Protein AF-A0A7J6B6B2-F1 (afdb_monomer_lite)

pLDDT: mean 87.54, std 10.88, range [45.41, 98.12]

Structure (mmCIF, N/CA/C/O backbone):
data_AF-A0A7J6B6B2-F1
#
_entry.id   AF-A0A7J6B6B2-F1
#
loop_
_atom_site.group_PDB
_atom_site.id
_atom_site.type_symbol
_atom_site.label_atom_id
_atom_site.label_alt_id
_atom_site.label_comp_id
_atom_site.label_asym_id
_atom_site.label_entity_id
_atom_site.label_seq_id
_atom_site.pdbx_PDB_ins_code
_atom_site.Cartn_x
_atom_site.Cartn_y
_atom_site.Cartn_z
_atom_site.occupancy
_atom_site.B_iso_or_equiv
_atom_site.auth_seq_id
_atom_site.auth_comp_id
_atom_site.auth_asym_id
_atom_site.auth_atom_id
_atom_site.pdbx_PDB_model_num
ATOM 1 N N . MET A 1 1 ? -7.239 -20.716 10.010 1.00 51.62 1 MET A N 1
ATOM 2 C CA . MET A 1 1 ? -7.631 -19.312 9.752 1.00 51.62 1 MET A CA 1
ATOM 3 C C . MET A 1 1 ? -6.551 -18.433 10.364 1.00 51.62 1 MET A C 1
ATOM 5 O O . MET A 1 1 ? -6.352 -18.520 11.565 1.00 51.62 1 MET A O 1
ATOM 9 N N . THR A 1 2 ? -5.762 -17.708 9.569 1.00 67.31 2 THR A N 1
ATOM 10 C CA . THR A 1 2 ? -4.691 -16.853 10.117 1.00 67.31 2 THR A CA 1
ATOM 11 C C . THR A 1 2 ? -5.300 -15.576 10.702 1.00 67.31 2 THR A C 1
ATOM 13 O O . THR A 1 2 ? -6.322 -15.104 10.202 1.00 67.31 2 THR A O 1
ATOM 16 N N . MET A 1 3 ? -4.685 -14.995 11.735 1.00 70.69 3 MET A N 1
ATOM 17 C CA . MET A 1 3 ? -5.154 -13.759 12.387 1.00 70.69 3 MET A CA 1
ATOM 18 C C . MET A 1 3 ? -5.431 -12.626 11.379 1.00 70.69 3 MET A C 1
ATOM 20 O O . MET A 1 3 ? -6.460 -11.960 11.446 1.00 70.69 3 MET A O 1
ATOM 24 N N . CYS A 1 4 ? -4.580 -12.491 10.359 1.00 73.88 4 CYS A N 1
ATOM 25 C CA . CYS A 1 4 ? -4.738 -11.525 9.270 1.00 73.88 4 CYS A CA 1
ATOM 26 C C . CYS A 1 4 ? -6.044 -11.708 8.469 1.00 73.88 4 CYS A C 1
ATOM 28 O O . CYS A 1 4 ? -6.693 -10.732 8.103 1.00 73.88 4 CYS A O 1
ATOM 30 N N . SER A 1 5 ? -6.491 -12.953 8.258 1.00 81.75 5 SER A N 1
ATOM 31 C CA . SER A 1 5 ? -7.747 -13.229 7.544 1.00 81.75 5 SER A CA 1
ATOM 32 C C . SER A 1 5 ? -8.999 -12.834 8.336 1.00 81.75 5 SER A C 1
ATOM 34 O O . SER A 1 5 ? -9.994 -12.443 7.731 1.00 81.75 5 SER A O 1
ATOM 36 N N . VAL A 1 6 ? -8.955 -12.901 9.672 1.00 92.31 6 VAL A N 1
ATOM 37 C CA . VAL A 1 6 ? -10.055 -12.449 10.541 1.00 92.31 6 VAL A CA 1
ATOM 38 C C . VAL A 1 6 ? -10.131 -10.927 10.532 1.00 92.31 6 VAL A C 1
ATOM 40 O O . VAL A 1 6 ? -11.186 -10.371 10.251 1.00 92.31 6 VAL A O 1
ATOM 43 N N . LEU A 1 7 ? -8.996 -10.258 10.736 1.00 93.62 7 LEU A N 1
ATOM 44 C CA . LEU A 1 7 ? -8.919 -8.796 10.763 1.00 93.62 7 LEU A CA 1
ATOM 45 C C . LEU A 1 7 ? -9.356 -8.164 9.435 1.00 93.62 7 LEU A C 1
ATOM 47 O O . LEU A 1 7 ? -10.021 -7.132 9.432 1.00 93.62 7 LEU A O 1
ATOM 51 N N . ASN A 1 8 ? -9.049 -8.803 8.300 1.00 95.00 8 ASN A N 1
ATOM 52 C CA . ASN A 1 8 ? -9.540 -8.334 7.005 1.00 95.00 8 ASN A CA 1
ATOM 53 C C . ASN A 1 8 ? -11.065 -8.468 6.877 1.00 95.00 8 ASN A C 1
ATOM 55 O O . ASN A 1 8 ? -11.706 -7.583 6.324 1.00 95.00 8 ASN A O 1
ATOM 59 N N . LYS A 1 9 ? -11.663 -9.546 7.405 1.00 95.75 9 LYS A N 1
ATOM 60 C CA . LYS A 1 9 ? -13.127 -9.702 7.422 1.00 95.75 9 LYS A CA 1
ATOM 61 C C . LYS A 1 9 ? -13.794 -8.639 8.289 1.00 95.75 9 LYS A C 1
ATOM 63 O O . LYS A 1 9 ? -14.800 -8.088 7.863 1.00 95.75 9 LYS A O 1
ATOM 68 N N . MET A 1 10 ? -13.226 -8.346 9.458 1.00 96.81 10 MET A N 1
ATOM 69 C CA . MET A 1 10 ? -13.719 -7.280 10.336 1.00 96.81 10 MET A CA 1
ATOM 70 C C . MET A 1 10 ? -13.654 -5.925 9.630 1.00 96.81 10 MET A C 1
ATOM 72 O O . MET A 1 10 ? -14.654 -5.221 9.588 1.00 96.81 10 MET A O 1
ATOM 76 N N . ARG A 1 11 ? -12.535 -5.618 8.953 1.00 97.06 11 ARG A N 1
ATOM 77 C CA . ARG A 1 11 ? -12.396 -4.395 8.143 1.00 97.06 11 ARG A CA 1
ATOM 78 C C . ARG A 1 11 ? -13.477 -4.288 7.068 1.00 97.06 11 ARG A C 1
ATOM 80 O O . ARG A 1 11 ? -14.095 -3.244 6.940 1.00 97.06 11 ARG A O 1
ATOM 87 N N . LEU A 1 12 ? -13.709 -5.356 6.302 1.00 96.44 12 LEU A N 1
ATOM 88 C CA . LEU A 1 12 ? -14.707 -5.361 5.222 1.00 96.44 12 LEU A CA 1
ATOM 89 C C . LEU A 1 12 ? -16.150 -5.215 5.727 1.00 96.44 12 LEU A C 1
ATOM 91 O O . LEU A 1 12 ? -17.019 -4.807 4.966 1.00 96.44 12 LEU A O 1
ATOM 95 N N . LYS A 1 13 ? -16.405 -5.555 6.993 1.00 97.56 13 LYS A N 1
ATOM 96 C CA . LYS A 1 13 ? -17.680 -5.312 7.678 1.00 97.56 13 LYS A CA 1
ATOM 97 C C . LYS A 1 13 ? -17.698 -4.011 8.482 1.00 97.56 13 LYS A C 1
ATOM 99 O O . LYS A 1 13 ? -18.688 -3.735 9.148 1.00 97.56 13 LYS A O 1
ATOM 104 N N . GLU A 1 14 ? -16.601 -3.257 8.453 1.00 96.62 14 GLU A N 1
ATOM 105 C CA . GLU A 1 14 ? -16.405 -2.024 9.218 1.00 96.62 14 GLU A CA 1
ATOM 106 C C . GLU A 1 14 ? -16.509 -2.212 10.746 1.00 96.62 14 GLU A C 1
ATOM 108 O O . GLU A 1 14 ? -16.761 -1.271 11.497 1.00 96.62 14 GLU A O 1
ATOM 113 N N . GLU A 1 15 ? -16.282 -3.434 11.229 1.00 97.12 15 GLU A N 1
ATOM 114 C CA . GLU A 1 15 ? -16.308 -3.768 12.651 1.00 97.12 15 GLU A CA 1
ATOM 115 C C . GLU A 1 15 ? -15.038 -3.239 13.323 1.00 97.12 15 GLU A C 1
ATOM 117 O O . GLU A 1 15 ? -13.939 -3.585 12.903 1.00 97.12 15 GLU A O 1
ATOM 122 N N . LEU A 1 16 ? -15.185 -2.442 14.389 1.00 95.38 16 LEU A N 1
ATOM 123 C CA . LEU A 1 16 ? -14.085 -1.899 15.208 1.00 95.38 16 LEU A CA 1
ATOM 124 C C . LEU A 1 16 ? -13.069 -1.012 14.459 1.00 95.38 16 LEU A C 1
ATOM 126 O O . LEU A 1 16 ? -11.985 -0.754 14.982 1.00 95.38 16 LEU A O 1
ATOM 130 N N . CYS A 1 17 ? -13.405 -0.515 13.267 1.00 96.00 17 CYS A N 1
ATOM 131 C CA . CYS A 1 17 ? -12.570 0.461 12.570 1.00 96.00 17 CYS A CA 1
ATOM 132 C C . CYS A 1 17 ? -12.551 1.789 13.342 1.00 96.00 17 CYS A C 1
ATOM 134 O O . CYS A 1 17 ? -13.594 2.371 13.633 1.00 96.00 17 CYS A O 1
ATOM 136 N N . ASP A 1 18 ? -11.353 2.270 13.658 1.00 94.44 18 ASP A N 1
ATOM 137 C CA . ASP A 1 18 ? -11.084 3.454 14.482 1.00 94.44 18 ASP A CA 1
ATOM 138 C C . ASP A 1 18 ? -10.472 4.605 13.663 1.00 94.44 18 ASP A C 1
ATOM 140 O O . ASP A 1 18 ? -9.963 5.582 14.215 1.00 94.44 18 ASP A O 1
ATOM 144 N N . MET A 1 19 ? -10.498 4.489 12.332 1.00 94.31 19 MET A N 1
ATOM 145 C CA . MET A 1 19 ? -9.963 5.476 11.404 1.00 94.31 19 MET A CA 1
ATOM 146 C C . MET A 1 19 ? -10.621 5.389 10.027 1.00 94.31 19 MET A C 1
ATOM 148 O O . MET A 1 19 ? -10.957 4.308 9.540 1.00 94.31 19 MET A O 1
ATOM 152 N N . VAL A 1 20 ? -10.712 6.543 9.371 1.00 96.88 20 VAL A N 1
ATOM 153 C CA . VAL A 1 20 ? -11.011 6.697 7.949 1.00 96.88 20 VAL A CA 1
ATOM 154 C C . VAL A 1 20 ? -9.766 7.240 7.251 1.00 96.88 20 VAL A C 1
ATOM 156 O O . VAL A 1 20 ? -9.279 8.326 7.575 1.00 96.88 20 VAL A O 1
ATOM 159 N N . LEU A 1 21 ? -9.239 6.481 6.295 1.00 96.88 21 LEU A N 1
ATOM 160 C CA . LEU A 1 21 ? -8.223 6.957 5.365 1.00 96.88 21 LEU A CA 1
ATOM 161 C C . LEU A 1 21 ? -8.933 7.504 4.127 1.00 96.88 21 LEU A C 1
ATOM 163 O O . LEU A 1 21 ? -9.636 6.756 3.453 1.00 96.88 21 LEU A O 1
ATOM 167 N N . ARG A 1 22 ? -8.771 8.792 3.838 1.00 97.75 22 ARG A N 1
ATOM 168 C CA . ARG A 1 22 ? -9.357 9.445 2.667 1.00 97.75 22 ARG A CA 1
ATOM 169 C C . ARG A 1 22 ? -8.311 9.590 1.566 1.00 97.75 22 ARG A C 1
ATOM 171 O O . ARG A 1 22 ? -7.204 10.065 1.825 1.00 97.75 22 ARG A O 1
ATOM 178 N N . VAL A 1 23 ? -8.677 9.194 0.354 1.00 97.12 23 VAL A N 1
ATOM 179 C CA . VAL A 1 23 ? -7.894 9.377 -0.872 1.00 97.12 23 VAL A CA 1
ATOM 180 C C . VAL A 1 23 ? -8.831 9.957 -1.913 1.00 97.12 23 VAL A C 1
ATOM 182 O O . VAL A 1 23 ? -9.804 9.302 -2.283 1.00 97.12 23 VAL A O 1
ATOM 185 N N . ASP A 1 24 ? -8.566 11.187 -2.341 1.00 93.75 24 ASP A N 1
ATOM 186 C CA . ASP A 1 24 ? -9.512 11.977 -3.131 1.00 93.75 24 ASP A CA 1
ATOM 187 C C . ASP A 1 24 ? -10.910 11.973 -2.469 1.00 93.75 24 ASP A C 1
ATOM 189 O O . ASP A 1 24 ? -11.039 12.314 -1.290 1.00 93.75 24 ASP A O 1
ATOM 193 N N . GLU A 1 25 ? -11.941 11.534 -3.194 1.00 93.81 25 GLU A N 1
ATOM 194 C CA . GLU A 1 25 ? -13.326 11.418 -2.714 1.00 93.81 25 GLU A CA 1
ATOM 195 C C . GLU A 1 25 ? -13.665 10.025 -2.143 1.00 93.81 25 GLU A C 1
ATOM 197 O O . GLU A 1 25 ? -14.812 9.753 -1.789 1.00 93.81 25 GLU A O 1
ATOM 202 N N . VAL A 1 26 ? -12.687 9.115 -2.066 1.00 97.81 26 VAL A N 1
ATOM 203 C CA . VAL A 1 26 ? -12.883 7.739 -1.590 1.00 97.81 26 VAL A CA 1
ATOM 204 C C . VAL A 1 26 ? -12.423 7.603 -0.143 1.00 97.81 26 VAL A C 1
ATOM 206 O O . VAL A 1 26 ? -11.341 8.048 0.246 1.00 97.81 26 VAL A O 1
ATOM 209 N N . GLU A 1 27 ? -13.247 6.941 0.665 1.00 97.62 27 GLU A N 1
ATOM 210 C CA . GLU A 1 27 ? -12.990 6.706 2.081 1.00 97.62 27 GLU A CA 1
ATOM 211 C C . GLU A 1 27 ? -12.801 5.219 2.383 1.00 97.62 27 GLU A C 1
ATOM 213 O O . GLU A 1 27 ? -13.619 4.375 2.019 1.00 97.62 27 GLU A O 1
ATOM 218 N N . PHE A 1 28 ? -11.736 4.902 3.118 1.00 98.12 28 PHE A N 1
ATOM 219 C CA . PHE A 1 28 ? -11.421 3.552 3.565 1.00 98.12 28 PHE A CA 1
ATOM 220 C C . PHE A 1 28 ? -11.476 3.474 5.090 1.00 98.12 28 PHE A C 1
ATOM 222 O O . PHE A 1 28 ? -10.616 4.025 5.783 1.00 98.12 28 PHE A O 1
ATOM 229 N N . LYS A 1 29 ? -12.452 2.738 5.632 1.00 97.81 29 LYS A N 1
ATOM 230 C CA . LYS A 1 29 ? -12.493 2.431 7.067 1.00 97.81 29 LYS A CA 1
ATOM 231 C C . LYS A 1 29 ? -11.460 1.362 7.406 1.00 97.81 29 LYS A C 1
ATOM 233 O O . LYS A 1 29 ? -11.418 0.293 6.792 1.00 97.81 29 LYS A O 1
ATOM 238 N N . VAL A 1 30 ? -10.588 1.672 8.359 1.00 97.44 30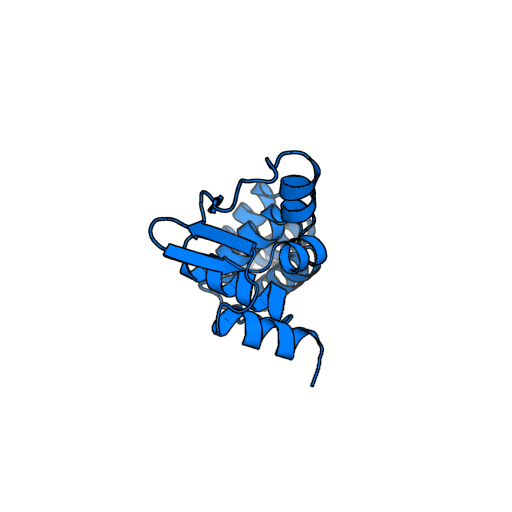 VAL A N 1
ATOM 239 C CA . VAL A 1 30 ? -9.435 0.843 8.718 1.00 97.44 30 VAL A CA 1
ATOM 240 C C . VAL A 1 30 ? -9.165 0.876 10.220 1.00 97.44 30 VAL A C 1
ATOM 242 O O . VAL A 1 30 ? -9.645 1.742 10.945 1.00 97.44 30 VAL A O 1
ATOM 245 N N . HIS A 1 31 ? -8.360 -0.082 10.674 1.00 95.75 31 HIS A N 1
ATOM 246 C CA . HIS A 1 31 ? -7.839 -0.155 12.034 1.00 95.75 31 HIS A CA 1
ATOM 247 C C . HIS A 1 31 ? -6.433 0.460 12.110 1.00 95.75 31 HIS A C 1
ATOM 249 O O . HIS A 1 31 ? -5.493 -0.083 11.509 1.00 95.75 31 HIS A O 1
ATOM 255 N N . LYS A 1 32 ? -6.250 1.527 12.896 1.00 93.88 32 LYS A N 1
ATOM 256 C CA . LYS A 1 32 ? -4.963 2.218 13.107 1.00 93.88 32 LYS A CA 1
ATOM 257 C C . LYS A 1 32 ? -3.866 1.246 13.510 1.00 93.88 32 LYS A C 1
ATOM 259 O O . LYS A 1 32 ? -2.769 1.274 12.955 1.00 93.88 32 LYS A O 1
ATOM 264 N N . ILE A 1 33 ? -4.171 0.342 14.443 1.00 93.94 33 ILE A N 1
ATOM 265 C CA . ILE A 1 33 ? -3.189 -0.605 14.984 1.00 93.94 33 ILE A CA 1
ATOM 266 C C . ILE A 1 33 ? -2.626 -1.549 13.914 1.00 93.94 33 ILE A C 1
ATOM 268 O O . ILE A 1 33 ? -1.438 -1.875 13.937 1.00 93.94 33 ILE A O 1
ATOM 272 N N . ILE A 1 34 ? -3.447 -1.941 12.936 1.00 95.69 34 ILE A N 1
ATOM 273 C CA . ILE A 1 34 ? -3.019 -2.822 11.847 1.00 95.69 34 ILE A CA 1
ATOM 274 C C . ILE A 1 34 ? -2.122 -2.062 10.868 1.00 95.69 34 ILE A C 1
ATOM 276 O O . ILE A 1 34 ? -1.077 -2.582 10.480 1.00 95.69 34 ILE A O 1
ATOM 280 N N . LEU A 1 35 ? -2.465 -0.812 10.538 1.00 95.69 35 LEU A N 1
ATOM 281 C CA . LEU A 1 35 ? -1.613 0.062 9.726 1.00 95.69 35 LEU A CA 1
ATOM 282 C C . LEU A 1 35 ? -0.258 0.307 10.418 1.00 95.69 35 LEU A C 1
ATOM 284 O O . LEU A 1 35 ? 0.787 0.085 9.809 1.00 95.69 35 LEU A O 1
ATOM 288 N N . CYS A 1 36 ? -0.255 0.655 11.710 1.00 94.88 36 CYS A N 1
ATOM 289 C CA . CYS A 1 36 ? 0.958 0.826 12.523 1.00 94.88 36 CYS A CA 1
ATOM 290 C C . CYS A 1 36 ? 1.877 -0.397 12.509 1.00 94.88 36 CYS A C 1
ATOM 292 O O . CYS A 1 36 ? 3.104 -0.268 12.435 1.00 94.88 36 CYS A O 1
ATOM 294 N N . ALA A 1 37 ? 1.297 -1.592 12.635 1.00 94.31 37 ALA A N 1
ATOM 295 C CA . ALA A 1 37 ? 2.056 -2.834 12.684 1.00 94.31 37 ALA A CA 1
ATOM 296 C C . ALA A 1 37 ? 2.805 -3.097 11.369 1.00 94.31 37 ALA A C 1
ATOM 298 O O . ALA A 1 37 ? 3.893 -3.670 11.396 1.00 94.31 37 ALA A O 1
ATOM 299 N N . ARG A 1 38 ? 2.249 -2.648 10.237 1.00 94.25 38 ARG A N 1
ATOM 300 C CA . ARG A 1 38 ? 2.747 -2.946 8.885 1.00 94.25 38 ARG A CA 1
ATOM 301 C C . ARG A 1 38 ? 3.501 -1.807 8.213 1.00 94.25 38 ARG A C 1
ATOM 303 O O . ARG A 1 38 ? 4.232 -2.062 7.264 1.00 94.25 38 ARG A O 1
ATOM 310 N N . SER A 1 39 ? 3.337 -0.581 8.695 1.00 96.31 39 SER A N 1
ATOM 311 C CA . SER A 1 39 ? 3.941 0.611 8.111 1.00 96.31 39 SER A CA 1
ATOM 312 C C . SER A 1 39 ? 4.576 1.482 9.199 1.00 96.31 39 SER A C 1
ATOM 314 O O . SER A 1 39 ? 3.874 2.014 10.069 1.00 96.31 39 SER A O 1
ATOM 316 N N . PRO A 1 40 ? 5.908 1.668 9.159 1.00 95.69 40 PRO A N 1
ATOM 317 C CA . PRO A 1 40 ? 6.596 2.639 10.004 1.00 95.69 40 PRO A CA 1
ATOM 318 C C . PRO A 1 40 ? 6.073 4.070 9.828 1.00 95.69 40 PRO A C 1
ATOM 320 O O . PRO A 1 40 ? 6.019 4.802 10.814 1.00 95.69 40 PRO A O 1
ATOM 323 N N . TYR A 1 41 ? 5.638 4.447 8.618 1.00 94.31 41 TYR A N 1
ATOM 324 C CA . TYR A 1 41 ? 5.015 5.747 8.356 1.00 94.31 41 TYR A CA 1
ATOM 325 C C . TYR A 1 41 ? 3.760 5.942 9.212 1.00 94.31 41 TYR A C 1
ATOM 327 O O . TYR A 1 41 ? 3.707 6.871 10.015 1.00 94.31 41 TYR A O 1
ATOM 335 N N . PHE A 1 42 ? 2.783 5.029 9.117 1.00 94.75 42 PHE A N 1
ATOM 336 C CA . PHE A 1 42 ? 1.541 5.143 9.891 1.00 94.75 42 PHE A CA 1
ATOM 337 C C . PHE A 1 42 ? 1.804 5.089 11.397 1.00 94.75 42 PHE A C 1
ATOM 339 O O . PHE A 1 42 ? 1.191 5.823 12.170 1.00 94.75 42 PHE A O 1
ATOM 346 N N . ARG A 1 43 ? 2.783 4.282 11.822 1.00 94.50 43 ARG A N 1
ATOM 347 C CA . ARG A 1 43 ? 3.219 4.254 13.220 1.00 94.50 43 ARG A CA 1
ATOM 348 C C . ARG A 1 43 ? 3.732 5.608 13.686 1.00 94.50 43 ARG A C 1
ATOM 350 O O . ARG A 1 43 ? 3.315 6.072 14.744 1.00 94.50 43 ARG A O 1
ATOM 357 N N . ALA A 1 44 ? 4.617 6.245 12.924 1.00 92.75 44 ALA A N 1
ATOM 358 C CA . ALA A 1 44 ? 5.121 7.574 13.247 1.00 92.75 44 ALA A CA 1
ATOM 359 C C . ALA A 1 44 ? 3.995 8.619 13.229 1.00 92.75 44 ALA A C 1
ATOM 361 O O . ALA A 1 44 ? 3.885 9.395 14.176 1.00 92.75 44 ALA A O 1
ATOM 362 N N . LEU A 1 45 ? 3.126 8.580 12.213 1.00 90.94 45 LEU A N 1
ATOM 363 C CA . LEU A 1 45 ? 1.984 9.482 12.066 1.00 90.94 45 LEU A CA 1
ATOM 364 C C . LEU A 1 45 ? 1.076 9.450 13.303 1.00 90.94 45 LEU A C 1
ATOM 366 O O . LEU A 1 45 ? 0.768 10.496 13.873 1.00 90.94 45 LEU A O 1
ATOM 370 N N . PHE A 1 46 ? 0.695 8.257 13.771 1.00 89.31 46 PHE A N 1
ATOM 371 C CA . PHE A 1 46 ? -0.243 8.134 14.890 1.00 89.31 46 PHE A CA 1
ATOM 372 C C . PHE A 1 46 ? 0.419 8.316 16.259 1.00 89.31 46 PHE A C 1
ATOM 374 O O . PHE A 1 46 ? -0.226 8.820 17.172 1.00 89.31 46 PHE A O 1
ATOM 381 N N . THR A 1 47 ? 1.702 7.974 16.415 1.00 87.88 47 THR A N 1
ATOM 382 C CA . THR A 1 47 ? 2.391 8.098 17.717 1.00 87.88 47 THR A CA 1
ATOM 383 C C . THR A 1 47 ? 3.002 9.473 17.982 1.00 87.88 47 THR A C 1
ATOM 385 O O . THR A 1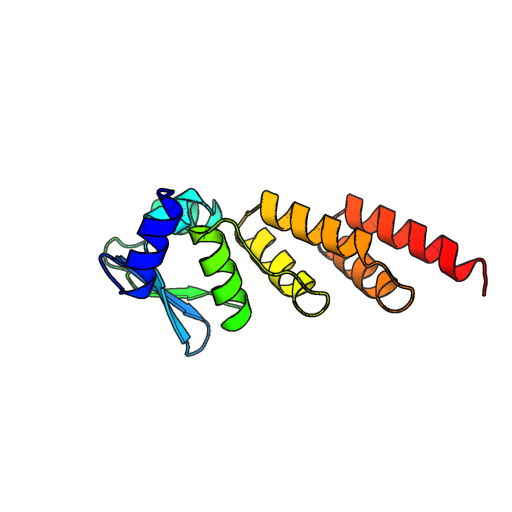 47 ? 3.211 9.810 19.144 1.00 87.88 47 THR A O 1
ATOM 388 N N . ARG A 1 48 ? 3.313 10.266 16.946 1.00 79.81 48 ARG A N 1
ATOM 389 C CA . ARG A 1 48 ? 4.032 11.547 17.094 1.00 79.81 48 ARG A CA 1
ATOM 390 C C . ARG A 1 48 ? 3.221 12.789 16.733 1.00 79.81 48 ARG A C 1
ATOM 392 O O . ARG A 1 48 ? 3.673 13.885 17.041 1.00 79.81 48 ARG A O 1
ATOM 399 N N . GLY A 1 49 ? 2.075 12.642 16.069 1.00 63.88 49 GLY A N 1
ATOM 400 C CA . GLY A 1 49 ? 1.370 13.791 15.494 1.00 63.88 49 GLY A CA 1
ATOM 401 C C . GLY A 1 49 ? -0.147 13.677 15.430 1.00 63.88 49 GLY A C 1
ATOM 402 O O . GLY A 1 49 ? -0.767 14.549 14.830 1.00 63.88 49 GLY A O 1
ATOM 403 N N . SER A 1 50 ? -0.760 12.644 16.020 1.00 66.31 50 SER A N 1
ATOM 404 C CA . SER A 1 50 ? -2.221 12.556 16.039 1.00 66.31 50 SER A CA 1
ATOM 405 C C . SER A 1 50 ? -2.822 13.150 17.307 1.00 66.31 50 SER A C 1
ATOM 407 O O . SER A 1 50 ? -2.421 12.803 18.417 1.00 66.31 50 SER A O 1
ATOM 409 N N . ASN A 1 51 ? -3.817 14.023 17.133 1.00 73.38 51 ASN A N 1
ATOM 410 C CA . ASN A 1 51 ? -4.779 14.296 18.192 1.00 73.38 51 ASN A CA 1
ATOM 411 C C . ASN A 1 51 ? -5.588 13.008 18.431 1.00 73.38 51 ASN A C 1
ATOM 413 O O . ASN A 1 51 ? -5.990 12.353 17.467 1.00 73.38 51 ASN A O 1
ATOM 417 N N . SER A 1 52 ? -5.839 12.638 19.688 1.00 71.38 52 SER A N 1
ATOM 418 C CA . SER A 1 52 ? -6.569 11.412 20.041 1.00 71.38 52 SER A CA 1
ATOM 419 C C . SER A 1 52 ? -7.974 11.351 19.433 1.00 71.38 52 SER A C 1
ATOM 421 O O . SER A 1 52 ? -8.499 10.264 19.216 1.00 71.38 52 SER A O 1
ATOM 423 N N . GLU A 1 53 ? -8.557 12.508 19.118 1.00 77.31 53 GLU A N 1
ATOM 424 C CA . GLU A 1 53 ? -9.883 12.644 18.506 1.00 77.31 53 GLU A CA 1
ATOM 425 C C . GLU A 1 53 ? -9.860 12.617 16.967 1.00 77.31 53 GLU A C 1
ATOM 427 O O . GLU A 1 53 ? -10.910 12.561 16.328 1.00 77.31 53 GLU A O 1
ATOM 432 N N . GLN A 1 54 ? -8.680 12.654 16.336 1.00 84.12 54 GLN A N 1
ATOM 433 C CA . GLN A 1 54 ? -8.590 12.643 14.880 1.00 84.12 54 GLN A CA 1
ATOM 434 C C . GLN A 1 54 ? -8.896 11.245 14.332 1.00 84.12 54 GLN A C 1
ATOM 436 O O . GLN A 1 54 ? -8.138 10.288 14.523 1.00 84.12 54 GLN A O 1
ATOM 441 N N . MET A 1 55 ? -10.003 11.150 13.597 1.00 88.62 55 MET A N 1
ATOM 442 C CA . MET A 1 55 ? -10.459 9.903 12.974 1.00 88.62 55 MET A CA 1
ATOM 443 C C . MET A 1 55 ? -10.194 9.865 11.468 1.00 88.62 55 MET A C 1
ATOM 445 O O . MET A 1 55 ? -10.020 8.781 10.920 1.00 88.62 55 MET A O 1
ATOM 449 N N . VAL A 1 56 ? -10.125 11.021 10.801 1.00 94.19 56 VAL A N 1
ATOM 450 C CA . VAL A 1 56 ? -9.952 11.115 9.343 1.00 94.19 56 VAL A CA 1
ATOM 451 C C . VAL A 1 56 ? -8.538 11.582 9.003 1.00 94.19 56 VAL A C 1
ATOM 453 O O . VAL A 1 56 ? -8.051 12.574 9.553 1.00 94.19 56 VAL A O 1
ATOM 456 N N . TYR A 1 57 ? -7.885 10.872 8.087 1.00 93.38 57 TYR A N 1
ATOM 457 C CA . TYR A 1 57 ? -6.556 11.209 7.579 1.00 93.38 57 TYR A CA 1
ATOM 458 C C . TYR A 1 57 ? -6.565 11.161 6.061 1.00 93.38 57 TYR A C 1
ATOM 460 O O . TYR A 1 57 ? -6.962 10.154 5.481 1.00 93.38 57 TYR A O 1
ATOM 468 N N . THR A 1 58 ? -6.092 12.229 5.431 1.00 94.06 58 THR A N 1
ATOM 469 C CA . THR A 1 58 ? -6.001 12.320 3.974 1.00 94.06 58 THR A CA 1
ATOM 470 C C . THR A 1 58 ? -4.613 11.904 3.509 1.00 94.06 58 THR A C 1
ATOM 472 O O . THR A 1 58 ? -3.618 12.419 4.020 1.00 94.06 58 THR A O 1
ATOM 475 N N . MET A 1 59 ? -4.544 11.005 2.529 1.00 92.88 59 MET A N 1
ATOM 476 C CA . MET A 1 59 ? -3.293 10.648 1.860 1.00 92.88 59 MET A CA 1
ATOM 477 C C . MET A 1 59 ? -3.183 11.400 0.533 1.00 92.88 59 MET A C 1
ATOM 479 O O . MET A 1 59 ? -4.030 11.199 -0.337 1.00 92.88 59 MET A O 1
ATOM 483 N N . PRO A 1 60 ? -2.167 12.259 0.356 1.00 87.44 60 PRO A N 1
ATOM 484 C CA . PRO A 1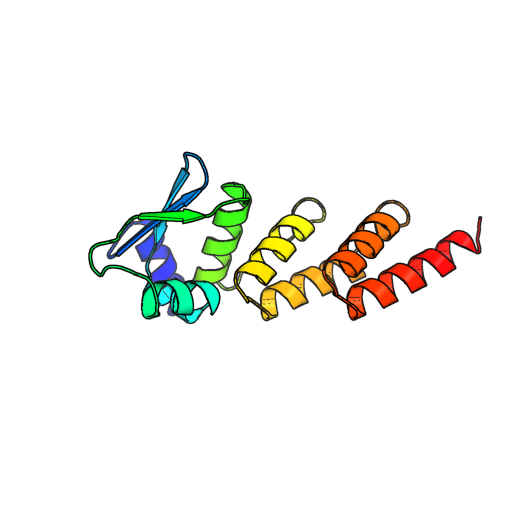 60 ? -1.949 12.950 -0.907 1.00 87.44 60 PRO A CA 1
ATOM 485 C C . PRO A 1 60 ? -1.227 12.055 -1.927 1.00 87.44 60 PRO A C 1
ATOM 487 O O . PRO A 1 60 ? -0.499 11.137 -1.553 1.00 87.44 60 PRO A O 1
ATOM 490 N N . ASN A 1 61 ? -1.350 12.406 -3.212 1.00 87.19 61 ASN A N 1
ATOM 491 C CA . ASN A 1 61 ? -0.526 11.890 -4.318 1.00 87.19 61 ASN A CA 1
ATOM 492 C C . ASN A 1 61 ? -0.600 10.369 -4.552 1.00 87.19 61 ASN A C 1
ATOM 494 O O . ASN A 1 61 ? 0.383 9.749 -4.954 1.00 87.19 61 ASN A O 1
ATOM 498 N N . VAL A 1 62 ? -1.762 9.762 -4.319 1.00 94.50 62 VAL A N 1
ATOM 499 C CA . VAL A 1 62 ? -2.024 8.348 -4.611 1.00 94.50 62 VAL A CA 1
ATOM 500 C C . VAL A 1 62 ? -3.452 8.205 -5.116 1.00 94.50 62 VAL A C 1
ATOM 502 O O . VAL A 1 62 ? -4.331 8.907 -4.632 1.00 94.50 62 VAL A O 1
ATOM 505 N N . SER A 1 63 ? -3.693 7.318 -6.082 1.00 96.69 63 SER A N 1
ATOM 506 C CA . SER A 1 63 ? -5.059 7.032 -6.521 1.00 96.69 63 SER A CA 1
ATOM 507 C C . SER A 1 63 ? -5.772 6.087 -5.541 1.00 96.69 63 SER A C 1
ATOM 509 O O . SER A 1 63 ? -5.113 5.265 -4.885 1.00 96.69 63 SER A O 1
ATOM 511 N N . PRO A 1 64 ? -7.114 6.131 -5.461 1.00 97.69 64 PRO A N 1
ATOM 512 C CA . PRO A 1 64 ? -7.884 5.211 -4.626 1.00 97.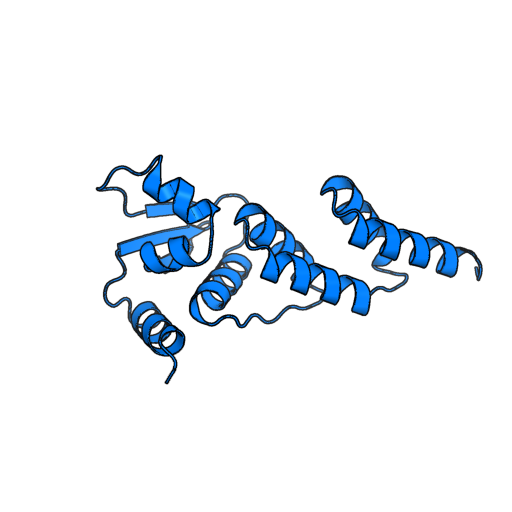69 64 PRO A CA 1
ATOM 513 C C . PRO A 1 64 ? -7.584 3.734 -4.912 1.00 97.69 64 PRO A C 1
ATOM 515 O O . PRO A 1 64 ? -7.403 2.965 -3.971 1.00 97.69 64 PRO A O 1
ATOM 518 N N . ASP A 1 65 ? -7.429 3.355 -6.185 1.00 97.31 65 ASP A N 1
ATOM 519 C CA . ASP A 1 65 ? -7.151 1.970 -6.595 1.00 97.31 65 ASP A CA 1
ATOM 520 C C . ASP A 1 65 ? -5.810 1.458 -6.049 1.00 97.31 65 ASP A C 1
ATOM 522 O O . ASP A 1 65 ? -5.702 0.334 -5.549 1.00 97.31 65 ASP A O 1
ATOM 526 N N . ILE A 1 66 ? -4.764 2.292 -6.105 1.00 97.62 66 ILE A N 1
ATOM 527 C CA . ILE A 1 66 ? -3.447 1.931 -5.571 1.00 97.62 66 ILE A CA 1
ATOM 528 C C . ILE A 1 66 ? -3.509 1.845 -4.049 1.00 97.62 66 ILE A C 1
ATOM 530 O O . ILE A 1 66 ? -2.976 0.897 -3.469 1.00 97.62 66 ILE A O 1
ATOM 534 N N . MET A 1 67 ? -4.197 2.779 -3.387 1.00 97.62 67 MET A N 1
ATOM 535 C CA . MET A 1 67 ? -4.357 2.711 -1.936 1.00 97.62 67 MET A CA 1
ATOM 536 C C . MET A 1 67 ? -5.159 1.477 -1.504 1.00 97.62 67 MET A C 1
ATOM 538 O O . MET A 1 67 ? -4.802 0.839 -0.512 1.00 97.62 67 MET A O 1
ATOM 542 N N . GLU A 1 68 ? -6.188 1.078 -2.252 1.00 97.50 68 GLU A N 1
ATOM 543 C CA . GLU A 1 68 ? -6.938 -0.146 -1.972 1.00 97.50 68 GLU A CA 1
ATOM 544 C C . GLU A 1 68 ? -6.030 -1.383 -2.029 1.00 97.50 68 GLU A C 1
ATOM 546 O O . GLU A 1 68 ? -6.066 -2.215 -1.115 1.00 97.50 68 GLU A O 1
ATOM 551 N N . LEU A 1 69 ? -5.158 -1.482 -3.040 1.00 97.69 69 LEU A N 1
ATOM 552 C CA . LEU A 1 69 ? -4.170 -2.561 -3.142 1.00 97.69 69 LEU A CA 1
ATOM 553 C C . LEU A 1 69 ? -3.212 -2.579 -1.944 1.00 97.69 69 LEU A C 1
ATOM 555 O O . LEU A 1 69 ? -2.931 -3.647 -1.392 1.00 97.69 69 LEU A O 1
ATOM 559 N N . ILE A 1 70 ? -2.741 -1.410 -1.506 1.00 97.81 70 ILE A N 1
ATOM 560 C CA . ILE A 1 70 ? -1.861 -1.278 -0.340 1.00 97.81 70 ILE A CA 1
ATOM 561 C C . ILE A 1 70 ? -2.580 -1.686 0.950 1.00 97.81 70 ILE A C 1
ATOM 563 O O . ILE A 1 70 ? -2.033 -2.456 1.743 1.00 97.81 70 ILE A O 1
ATOM 567 N N . ILE A 1 71 ? -3.820 -1.238 1.163 1.00 97.19 71 ILE A N 1
ATOM 568 C CA . ILE A 1 71 ? -4.627 -1.649 2.319 1.00 97.19 71 ILE A CA 1
ATOM 569 C C . ILE A 1 71 ? -4.860 -3.160 2.270 1.00 97.19 71 ILE A C 1
ATOM 571 O O . ILE A 1 71 ? -4.683 -3.848 3.276 1.00 97.19 71 ILE A O 1
ATOM 575 N N . HIS A 1 72 ? -5.200 -3.718 1.109 1.00 95.81 72 HIS A N 1
ATOM 576 C CA . HIS A 1 72 ? -5.355 -5.159 0.958 1.00 95.81 72 HIS A CA 1
ATOM 577 C C . HIS A 1 72 ? -4.069 -5.906 1.340 1.00 95.81 72 HIS A C 1
ATOM 579 O O . HIS A 1 72 ? -4.130 -6.881 2.097 1.00 95.81 72 HIS A O 1
ATOM 585 N N . TYR A 1 73 ? -2.908 -5.418 0.899 1.00 96.12 73 TYR A N 1
ATOM 586 C CA . TYR A 1 73 ? -1.610 -5.979 1.263 1.00 96.12 73 TYR A CA 1
ATOM 587 C C . TYR A 1 73 ? -1.353 -5.912 2.771 1.00 96.12 73 TYR A C 1
ATOM 589 O O . TYR A 1 73 ? -1.056 -6.939 3.372 1.00 96.12 73 TYR A O 1
ATOM 597 N N . ILE A 1 74 ? -1.572 -4.762 3.417 1.00 95.81 74 ILE A N 1
ATOM 598 C CA . ILE A 1 74 ? -1.433 -4.582 4.877 1.00 95.81 74 ILE A CA 1
ATOM 599 C C . ILE A 1 74 ? -2.217 -5.654 5.656 1.00 95.81 74 ILE A C 1
ATOM 601 O O . ILE A 1 74 ? -1.742 -6.194 6.664 1.00 95.81 74 ILE A O 1
ATOM 605 N N . TYR A 1 75 ? -3.417 -5.992 5.182 1.00 95.56 75 TYR A N 1
ATOM 606 C CA . TYR A 1 75 ? -4.297 -6.949 5.849 1.00 95.56 75 TYR A CA 1
ATOM 607 C C . TYR A 1 75 ? -4.046 -8.408 5.471 1.00 95.56 75 TYR A C 1
ATOM 609 O O . TYR A 1 75 ? -4.413 -9.289 6.247 1.00 95.56 75 TYR A O 1
ATOM 617 N N . THR A 1 76 ? -3.448 -8.702 4.317 1.00 93.62 76 THR A N 1
ATOM 618 C CA . THR A 1 76 ? -3.394 -10.078 3.786 1.00 93.62 76 THR A CA 1
ATOM 619 C C . THR A 1 76 ? -1.993 -10.583 3.456 1.00 93.62 76 THR A C 1
ATOM 621 O O . THR A 1 76 ? -1.824 -11.794 3.310 1.00 93.62 76 THR A O 1
ATOM 624 N N . GLN A 1 77 ? -1.002 -9.692 3.368 1.00 91.75 77 GLN A N 1
ATOM 625 C CA . GLN A 1 77 ? 0.323 -9.926 2.779 1.00 91.75 77 GLN A CA 1
ATOM 626 C C . GLN A 1 77 ? 0.273 -10.420 1.331 1.00 91.75 77 GLN A C 1
ATOM 628 O O . GLN A 1 77 ? 1.194 -11.083 0.863 1.00 91.75 77 GLN A O 1
ATOM 633 N N . LYS A 1 78 ? -0.821 -10.130 0.626 1.00 92.50 78 LYS A N 1
ATOM 634 C CA . LYS A 1 78 ? -1.005 -10.469 -0.780 1.00 92.50 78 LYS A CA 1
ATOM 635 C C . LYS A 1 78 ? -1.289 -9.198 -1.552 1.00 92.50 78 LYS A C 1
ATOM 637 O O . LYS A 1 78 ? -2.025 -8.338 -1.085 1.00 92.50 78 LYS A O 1
ATOM 642 N N . ILE A 1 79 ? -0.705 -9.092 -2.732 1.00 94.19 79 ILE A N 1
ATOM 643 C CA . ILE A 1 79 ? -0.944 -7.998 -3.664 1.00 94.19 79 ILE A CA 1
ATOM 644 C C . ILE A 1 79 ? -0.732 -8.520 -5.075 1.00 94.19 79 ILE A C 1
ATOM 646 O O . ILE A 1 79 ? 0.125 -9.374 -5.309 1.00 94.19 79 ILE A O 1
ATOM 650 N N . ARG A 1 80 ? -1.541 -8.035 -6.013 1.00 92.94 80 ARG A N 1
ATOM 651 C CA . ARG A 1 80 ? -1.380 -8.348 -7.428 1.00 92.94 80 ARG A CA 1
ATOM 652 C C . ARG A 1 80 ? -0.620 -7.212 -8.101 1.00 92.94 80 ARG A C 1
ATOM 654 O O . ARG A 1 80 ? -1.204 -6.183 -8.434 1.00 92.94 80 ARG A O 1
ATOM 661 N N . VAL A 1 81 ? 0.675 -7.427 -8.295 1.00 93.25 81 VAL A N 1
ATOM 662 C CA . VAL A 1 81 ? 1.540 -6.529 -9.064 1.00 93.25 81 VAL A CA 1
ATOM 663 C C . VAL A 1 81 ? 1.464 -6.901 -10.546 1.00 93.25 81 VAL A C 1
ATOM 665 O O . VAL A 1 81 ? 1.403 -8.077 -10.903 1.00 93.25 81 VAL A O 1
ATOM 668 N N . THR A 1 82 ? 1.412 -5.886 -11.397 1.00 93.56 82 THR A N 1
ATOM 669 C CA . THR A 1 82 ? 1.346 -5.958 -12.861 1.00 93.56 82 THR A CA 1
ATOM 670 C C . THR A 1 82 ? 2.264 -4.887 -13.447 1.00 93.56 82 THR A C 1
ATOM 672 O O . THR A 1 82 ? 2.654 -3.960 -12.739 1.00 93.56 82 THR A O 1
ATOM 675 N N . THR A 1 83 ? 2.584 -4.974 -14.736 1.00 89.19 83 THR A N 1
ATOM 676 C CA . THR A 1 83 ? 3.379 -3.948 -15.436 1.00 89.19 83 THR A CA 1
ATOM 677 C C . THR A 1 83 ? 2.772 -2.551 -15.324 1.00 89.19 83 THR A C 1
ATOM 679 O O . THR A 1 83 ? 3.511 -1.578 -15.223 1.00 89.19 83 THR A O 1
ATOM 682 N N . ASP A 1 84 ? 1.444 -2.464 -15.261 1.00 90.56 84 ASP A N 1
ATOM 683 C CA . ASP A 1 84 ? 0.719 -1.193 -15.306 1.00 90.56 84 ASP A CA 1
ATOM 684 C C . ASP A 1 84 ? 0.665 -0.503 -13.936 1.00 90.56 84 ASP A C 1
ATOM 686 O O . ASP A 1 84 ? 0.585 0.720 -13.855 1.00 90.56 84 ASP A O 1
ATOM 690 N N . ASN A 1 85 ? 0.719 -1.274 -12.843 1.00 94.44 85 ASN A N 1
ATOM 691 C CA . ASN A 1 85 ? 0.587 -0.739 -11.484 1.00 94.44 85 ASN A CA 1
ATOM 692 C C . ASN A 1 85 ? 1.884 -0.770 -10.660 1.00 94.44 85 ASN A C 1
ATOM 694 O O . ASN A 1 85 ? 1.946 -0.103 -9.627 1.00 94.44 85 ASN A O 1
ATOM 698 N N . VAL A 1 86 ? 2.921 -1.504 -11.089 1.00 93.31 86 VAL A N 1
ATOM 699 C CA . VAL A 1 86 ? 4.118 -1.752 -10.265 1.00 93.31 86 VAL A CA 1
ATOM 700 C C . VAL A 1 86 ? 4.835 -0.473 -9.847 1.00 93.31 86 VAL A C 1
ATOM 702 O O . VAL A 1 86 ? 5.278 -0.383 -8.706 1.00 93.31 86 VAL A O 1
ATOM 705 N N . GLN A 1 87 ? 4.910 0.532 -10.721 1.00 90.38 87 GLN A N 1
ATOM 706 C CA . GLN A 1 87 ? 5.564 1.801 -10.397 1.00 90.38 87 GLN A CA 1
ATOM 707 C C . GLN A 1 87 ? 4.805 2.552 -9.300 1.00 90.38 87 GLN A C 1
ATOM 709 O O . GLN A 1 87 ? 5.399 2.938 -8.298 1.00 90.38 87 GLN A O 1
ATOM 714 N N . ALA A 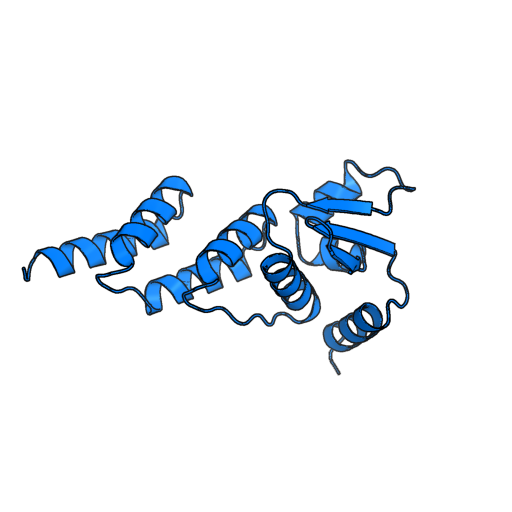1 88 ? 3.484 2.688 -9.431 1.00 92.75 88 ALA A N 1
ATOM 715 C CA . ALA A 1 88 ? 2.665 3.371 -8.434 1.00 92.75 88 ALA A CA 1
ATOM 716 C C . ALA A 1 88 ? 2.641 2.625 -7.087 1.00 92.75 88 ALA A C 1
ATOM 718 O O . ALA A 1 88 ? 2.722 3.249 -6.027 1.00 92.75 88 ALA A O 1
ATOM 719 N N . VAL A 1 89 ? 2.596 1.286 -7.113 1.00 96.00 89 VAL A N 1
ATOM 720 C CA . VAL A 1 89 ? 2.716 0.460 -5.901 1.00 96.00 89 VAL A CA 1
ATOM 721 C C . VAL A 1 89 ? 4.091 0.641 -5.255 1.00 96.00 89 VAL A C 1
ATOM 723 O O . VAL A 1 89 ? 4.160 0.784 -4.037 1.00 96.00 89 VAL A O 1
ATOM 726 N N . LEU A 1 90 ? 5.168 0.682 -6.045 1.00 93.81 90 LEU A N 1
ATOM 727 C CA . LEU A 1 90 ? 6.528 0.902 -5.554 1.00 93.81 90 LEU A CA 1
ATOM 728 C C . LEU A 1 90 ? 6.671 2.268 -4.866 1.00 93.81 90 LEU A C 1
ATOM 730 O O . LEU A 1 90 ? 7.144 2.300 -3.732 1.00 93.81 90 LEU A O 1
ATOM 734 N N . VAL A 1 91 ? 6.208 3.361 -5.496 1.00 91.62 91 VAL A N 1
ATOM 735 C CA . VAL A 1 91 ? 6.197 4.713 -4.890 1.00 91.62 91 VAL A CA 1
ATOM 736 C C . VAL A 1 91 ? 5.516 4.672 -3.523 1.00 91.62 91 VAL A C 1
ATOM 738 O O . VAL A 1 91 ? 6.057 5.144 -2.522 1.00 91.62 91 VAL A O 1
ATOM 741 N N . MET A 1 92 ? 4.314 4.093 -3.468 1.00 94.75 92 MET A N 1
ATOM 742 C CA . MET A 1 92 ? 3.514 4.094 -2.248 1.00 94.75 92 MET A CA 1
ATOM 743 C C . MET A 1 92 ? 4.127 3.197 -1.166 1.00 94.75 92 MET A C 1
ATOM 745 O O . MET A 1 92 ? 4.118 3.549 0.014 1.00 94.75 92 MET A O 1
ATOM 749 N N . ALA A 1 93 ? 4.690 2.049 -1.549 1.00 95.38 93 ALA A N 1
ATOM 750 C CA . ALA A 1 93 ? 5.381 1.150 -0.634 1.00 95.38 93 ALA A CA 1
ATOM 751 C C . ALA A 1 93 ? 6.606 1.821 -0.001 1.00 95.38 93 ALA A C 1
ATOM 753 O O . ALA A 1 93 ? 6.828 1.673 1.202 1.00 95.38 93 ALA A O 1
ATOM 754 N N . ASP A 1 94 ? 7.367 2.580 -0.786 1.00 92.62 94 ASP A N 1
ATOM 755 C CA . ASP A 1 94 ? 8.521 3.335 -0.309 1.00 92.62 94 ASP A CA 1
ATOM 756 C C . ASP A 1 94 ? 8.119 4.438 0.664 1.00 92.62 94 ASP A C 1
ATOM 758 O O . ASP A 1 94 ? 8.594 4.464 1.801 1.00 92.62 94 ASP A O 1
ATOM 762 N N . TYR A 1 95 ? 7.137 5.254 0.269 1.00 93.19 95 TYR A N 1
ATOM 763 C CA . TYR A 1 95 ? 6.578 6.318 1.100 1.00 93.19 95 TYR A CA 1
ATOM 764 C C . TYR A 1 95 ? 6.071 5.791 2.452 1.00 93.19 95 TYR A C 1
ATOM 766 O O . TYR A 1 95 ? 6.260 6.414 3.497 1.00 93.19 95 TYR A O 1
ATOM 774 N N . LEU A 1 96 ? 5.448 4.608 2.458 1.00 95.44 96 LEU A N 1
ATOM 775 C CA . LEU A 1 96 ? 4.944 3.961 3.672 1.00 95.44 96 LEU A CA 1
ATOM 776 C C . LEU A 1 96 ? 6.010 3.172 4.446 1.00 95.44 96 LEU A C 1
ATOM 778 O O . LEU A 1 96 ? 5.685 2.572 5.481 1.00 95.44 96 LEU A O 1
ATOM 782 N N . PHE A 1 97 ? 7.259 3.170 3.977 1.00 94.75 97 PHE A N 1
ATOM 783 C CA . PHE A 1 97 ? 8.396 2.417 4.509 1.00 94.75 97 PHE A CA 1
ATOM 784 C C . PHE A 1 97 ? 8.162 0.896 4.578 1.00 94.75 97 PHE A C 1
ATOM 786 O O . PHE A 1 97 ? 8.590 0.219 5.518 1.00 94.75 97 PHE A O 1
ATOM 793 N N . MET A 1 98 ? 7.487 0.337 3.575 1.00 95.25 98 MET A N 1
ATOM 794 C CA . MET A 1 98 ? 7.139 -1.083 3.461 1.00 95.25 98 MET A CA 1
ATOM 795 C C . MET A 1 98 ? 8.191 -1.845 2.644 1.00 95.25 98 MET A C 1
ATOM 797 O O . MET A 1 98 ? 7.959 -2.248 1.507 1.00 95.25 98 MET A O 1
ATOM 801 N N . ARG A 1 99 ? 9.371 -2.052 3.242 1.00 92.81 99 ARG A N 1
ATOM 802 C CA . ARG A 1 99 ? 10.579 -2.558 2.553 1.00 92.81 99 ARG A CA 1
ATOM 803 C C . ARG A 1 99 ? 10.406 -3.890 1.818 1.00 92.81 99 ARG A C 1
ATOM 805 O O . ARG A 1 99 ? 10.983 -4.057 0.750 1.00 92.81 99 ARG A O 1
ATOM 812 N N . ASP A 1 100 ? 9.638 -4.827 2.374 1.00 93.31 100 ASP A N 1
ATOM 813 C CA . ASP A 1 100 ? 9.391 -6.111 1.705 1.00 93.31 100 ASP A CA 1
ATOM 814 C C . ASP A 1 100 ? 8.618 -5.915 0.397 1.00 93.31 100 ASP A C 1
ATOM 816 O O . ASP A 1 100 ? 9.002 -6.473 -0.623 1.00 93.31 100 ASP A O 1
ATOM 820 N N . LEU A 1 101 ? 7.603 -5.045 0.398 1.00 95.31 101 LEU A N 1
ATOM 821 C CA . LEU A 1 101 ? 6.836 -4.729 -0.804 1.00 95.31 101 LEU A CA 1
ATOM 822 C C . LEU A 1 101 ? 7.672 -3.952 -1.833 1.00 95.31 101 LEU A C 1
ATOM 824 O O . LEU A 1 101 ? 7.554 -4.207 -3.028 1.00 95.31 101 LEU A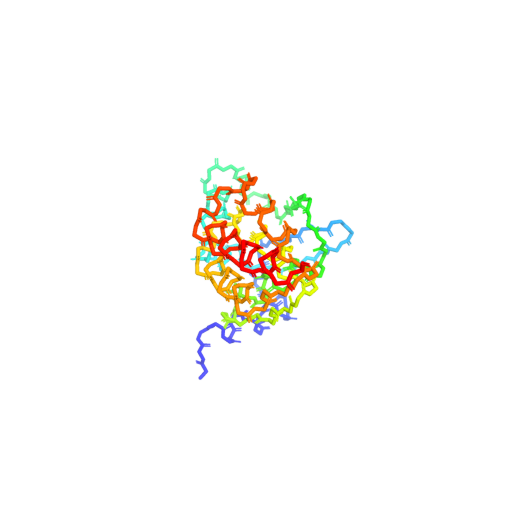 O 1
ATOM 828 N N . VAL A 1 102 ? 8.551 -3.050 -1.377 1.00 93.31 102 VAL A N 1
ATOM 829 C CA . VAL A 1 102 ? 9.531 -2.370 -2.244 1.00 93.31 102 VAL A CA 1
ATOM 830 C C . VAL A 1 102 ? 10.418 -3.396 -2.952 1.00 93.31 102 VAL A C 1
ATOM 832 O O . VAL A 1 102 ? 10.554 -3.348 -4.174 1.00 93.31 102 VAL A O 1
ATOM 835 N N . ARG A 1 103 ? 10.978 -4.362 -2.208 1.00 91.19 103 ARG A N 1
ATOM 836 C CA . ARG A 1 103 ? 11.796 -5.442 -2.782 1.00 91.19 103 ARG A CA 1
ATOM 837 C C . ARG A 1 103 ? 11.003 -6.245 -3.812 1.00 91.19 103 ARG A C 1
ATOM 839 O O . ARG A 1 103 ? 11.482 -6.407 -4.929 1.00 91.19 103 ARG A O 1
ATOM 846 N N . ASP A 1 104 ? 9.795 -6.680 -3.463 1.00 93.19 104 ASP A N 1
ATOM 847 C CA . ASP A 1 104 ? 8.955 -7.493 -4.346 1.00 93.19 104 ASP A CA 1
ATOM 848 C C . ASP A 1 104 ? 8.619 -6.747 -5.657 1.00 93.19 104 ASP A C 1
ATOM 850 O O . ASP A 1 104 ? 8.647 -7.339 -6.737 1.00 93.19 104 ASP A O 1
ATOM 854 N N . CYS A 1 105 ? 8.375 -5.430 -5.599 1.00 93.62 105 CYS A N 1
ATOM 855 C CA . CYS A 1 105 ? 8.146 -4.600 -6.788 1.00 93.62 105 CYS A CA 1
ATOM 856 C C . CYS A 1 105 ? 9.413 -4.415 -7.639 1.00 93.62 105 CYS A C 1
ATOM 858 O O . CYS A 1 105 ? 9.343 -4.447 -8.869 1.00 93.62 105 CYS A O 1
ATOM 860 N N . CYS A 1 106 ? 10.575 -4.225 -7.009 1.00 89.25 106 CYS A N 1
ATOM 861 C CA . CYS A 1 106 ? 11.857 -4.141 -7.710 1.00 89.25 106 CYS A CA 1
ATOM 862 C C . CYS A 1 106 ? 12.194 -5.454 -8.423 1.00 89.25 106 CYS A C 1
ATOM 864 O O . CYS A 1 106 ? 12.628 -5.435 -9.574 1.00 89.25 106 CYS A O 1
ATOM 866 N N . ASP A 1 107 ? 11.975 -6.593 -7.770 1.00 90.81 107 ASP A N 1
ATOM 867 C CA . ASP A 1 107 ? 12.245 -7.904 -8.359 1.00 90.81 107 ASP A CA 1
ATOM 868 C C . ASP A 1 107 ? 11.262 -8.226 -9.493 1.00 90.81 107 ASP A C 1
ATOM 870 O O . ASP A 1 107 ? 11.676 -8.739 -10.534 1.00 90.81 107 ASP A O 1
ATOM 874 N N . PHE A 1 108 ? 9.992 -7.822 -9.362 1.00 92.38 108 PHE A N 1
ATOM 875 C CA . PHE A 1 108 ? 9.030 -7.892 -10.462 1.00 92.38 108 PHE A CA 1
ATOM 876 C C . PHE A 1 108 ? 9.490 -7.077 -11.678 1.00 92.38 108 PHE A C 1
ATOM 878 O O . PHE A 1 108 ? 9.453 -7.590 -12.797 1.00 92.38 108 PHE A O 1
ATOM 885 N N . GLN A 1 109 ? 9.953 -5.838 -11.473 1.00 88.00 109 GLN A N 1
ATOM 886 C CA . GLN A 1 109 ? 10.440 -4.985 -12.562 1.00 88.00 109 GLN A CA 1
ATOM 887 C C . GLN A 1 109 ? 11.672 -5.572 -13.250 1.00 88.00 109 GLN A C 1
ATOM 889 O O . GLN A 1 109 ? 11.698 -5.618 -14.475 1.00 88.00 109 GLN A O 1
ATOM 894 N N . LYS A 1 110 ? 12.650 -6.096 -12.498 1.00 85.38 110 LYS A N 1
ATOM 895 C CA . LYS A 1 110 ? 13.822 -6.774 -13.085 1.00 85.38 110 LYS A CA 1
ATOM 896 C C . LYS A 1 110 ? 13.420 -7.958 -13.965 1.00 85.38 110 LYS A C 1
ATOM 898 O O . LYS A 1 110 ? 13.987 -8.135 -15.038 1.00 85.38 110 LYS A O 1
ATOM 903 N N . ALA A 1 111 ? 12.443 -8.753 -13.523 1.00 88.50 111 ALA A N 1
ATOM 904 C CA . ALA A 1 111 ? 11.966 -9.923 -14.259 1.00 88.50 111 ALA A CA 1
ATOM 905 C C . ALA A 1 111 ? 11.172 -9.575 -15.533 1.00 88.50 111 ALA A C 1
ATOM 907 O O . ALA A 1 111 ? 11.045 -10.424 -16.411 1.00 88.50 111 ALA A O 1
ATOM 908 N N . HIS A 1 112 ? 10.653 -8.348 -15.641 1.00 86.50 112 HIS A N 1
ATOM 909 C CA . HIS A 1 112 ? 9.847 -7.876 -16.774 1.00 86.50 112 HIS A CA 1
ATOM 910 C C . HIS A 1 112 ? 10.518 -6.720 -17.534 1.00 86.50 112 HIS A C 1
ATOM 912 O O . HIS A 1 112 ? 9.836 -5.944 -18.209 1.00 86.50 112 HIS A O 1
ATOM 918 N N . LEU A 1 113 ? 11.845 -6.591 -17.429 1.00 84.12 113 LEU A N 1
ATOM 919 C CA . LEU A 1 113 ? 12.615 -5.656 -18.247 1.00 84.12 113 LEU A CA 1
ATOM 920 C C . LEU A 1 113 ? 12.460 -6.006 -19.730 1.00 84.12 113 LEU A C 1
ATOM 922 O O . LEU A 1 113 ? 12.632 -7.152 -20.142 1.00 84.12 113 LEU A O 1
ATOM 926 N N . SER A 1 114 ? 12.149 -4.990 -20.523 1.00 82.19 114 SER A N 1
ATOM 927 C CA . SER A 1 114 ? 12.003 -5.059 -21.973 1.00 82.19 114 SER A CA 1
ATOM 928 C C . SER A 1 114 ? 12.633 -3.822 -22.616 1.00 82.19 114 SER A C 1
ATOM 930 O O . SER A 1 114 ? 12.789 -2.799 -21.937 1.00 82.19 114 SER A O 1
ATOM 932 N N . PRO A 1 115 ? 12.999 -3.866 -23.907 1.00 79.19 115 PRO A N 1
ATOM 933 C CA . PRO A 1 115 ? 13.523 -2.699 -24.615 1.00 79.19 115 PRO A CA 1
ATOM 934 C C . PRO A 1 115 ? 12.616 -1.467 -24.488 1.00 79.19 115 PRO A C 1
ATOM 936 O O . PRO A 1 115 ? 13.106 -0.349 -24.362 1.00 79.19 115 PRO A O 1
ATOM 939 N N . GLU A 1 116 ? 11.300 -1.672 -24.435 1.00 78.06 116 GLU A N 1
ATOM 940 C CA . GLU A 1 116 ? 10.297 -0.612 -24.383 1.00 78.06 116 GLU A CA 1
ATOM 941 C C . GLU A 1 116 ? 10.188 0.055 -23.003 1.00 78.06 116 GLU A C 1
ATOM 943 O O . GLU A 1 116 ? 9.837 1.231 -22.920 1.00 78.06 116 GLU A O 1
ATOM 948 N N . ASN A 1 117 ? 10.487 -0.666 -21.913 1.00 80.94 117 ASN A N 1
ATOM 949 C CA . ASN A 1 117 ? 10.329 -0.156 -20.543 1.00 80.94 117 ASN A CA 1
ATOM 950 C C . ASN A 1 117 ? 11.654 0.100 -19.802 1.00 80.94 117 ASN A C 1
ATOM 952 O O . ASN A 1 117 ? 11.659 0.812 -18.796 1.00 80.94 117 ASN A O 1
ATOM 956 N N . CYS A 1 118 ? 12.778 -0.429 -20.295 1.00 80.56 118 CYS A N 1
ATOM 957 C CA . CYS A 1 118 ? 14.054 -0.414 -19.579 1.00 80.56 118 CYS A CA 1
ATOM 958 C C . CYS A 1 118 ? 14.595 1.000 -19.330 1.00 80.56 118 CYS A C 1
ATOM 960 O O . CYS A 1 118 ? 15.104 1.272 -18.242 1.00 80.56 118 CYS A O 1
ATOM 962 N N . LEU A 1 119 ? 14.420 1.920 -20.285 1.00 78.62 119 LEU A N 1
ATOM 963 C CA . LEU A 1 119 ? 14.815 3.320 -20.121 1.00 78.62 119 LEU A CA 1
ATOM 964 C C . LEU A 1 119 ? 14.002 4.007 -19.017 1.00 78.62 119 LEU A C 1
ATOM 966 O O . LEU A 1 119 ? 14.576 4.682 -18.165 1.00 78.62 119 LEU A O 1
ATOM 970 N N . GLY A 1 120 ? 12.682 3.796 -19.004 1.00 79.00 120 GLY A N 1
ATOM 971 C CA . GLY A 1 120 ? 11.794 4.369 -17.993 1.00 79.00 120 GLY A CA 1
ATOM 972 C C . GLY A 1 120 ? 12.087 3.828 -16.594 1.00 79.00 120 GLY A C 1
ATOM 973 O O . GLY A 1 120 ? 12.147 4.599 -15.639 1.00 79.00 120 GLY A O 1
ATOM 974 N N . ILE A 1 121 ? 12.342 2.521 -16.471 1.00 79.50 121 ILE A N 1
ATOM 975 C CA . ILE A 1 121 ? 12.716 1.889 -15.196 1.00 79.50 121 ILE A CA 1
ATOM 976 C C . ILE A 1 121 ? 14.079 2.403 -14.713 1.00 79.50 121 ILE A C 1
ATOM 978 O O . ILE A 1 121 ? 14.222 2.701 -13.528 1.00 79.50 121 ILE A O 1
ATOM 982 N N . TRP A 1 122 ? 15.062 2.566 -15.606 1.00 80.25 122 TRP A N 1
ATOM 983 C CA . TRP A 1 122 ? 16.371 3.122 -15.252 1.00 80.25 122 TRP A CA 1
ATOM 984 C C . TRP A 1 122 ? 16.273 4.568 -14.752 1.00 80.25 122 TRP A C 1
ATOM 986 O O . TRP A 1 122 ? 16.756 4.859 -13.660 1.00 80.25 122 TRP A O 1
ATOM 996 N N . GLN A 1 123 ? 15.609 5.451 -15.507 1.00 75.44 123 GLN A N 1
ATOM 997 C CA . GLN A 1 123 ? 15.411 6.852 -15.110 1.00 75.44 123 GLN A CA 1
ATOM 998 C C . GLN A 1 123 ? 14.683 6.948 -13.768 1.00 75.44 123 GLN A C 1
ATOM 1000 O O . GLN A 1 123 ? 15.056 7.730 -12.897 1.00 75.44 123 GLN A O 1
ATOM 1005 N N . TYR A 1 124 ? 13.657 6.120 -13.580 1.00 75.88 124 TYR A N 1
ATOM 1006 C CA . TYR A 1 124 ? 12.905 6.081 -12.337 1.00 75.88 124 TYR A CA 1
ATOM 1007 C C . TYR A 1 124 ? 13.769 5.608 -11.154 1.00 75.88 124 TYR A C 1
ATOM 1009 O O . TYR A 1 124 ? 13.720 6.209 -10.078 1.00 75.88 124 TYR A O 1
ATOM 1017 N N . ALA A 1 125 ? 14.574 4.559 -11.350 1.00 78.00 125 ALA A N 1
ATOM 1018 C CA . ALA A 1 125 ? 15.468 4.024 -10.329 1.00 78.00 125 ALA A CA 1
ATOM 1019 C C . ALA A 1 125 ? 16.582 5.009 -9.938 1.00 78.00 125 ALA A C 1
ATOM 1021 O O . ALA A 1 125 ? 16.917 5.078 -8.758 1.00 78.00 125 ALA A O 1
ATOM 1022 N N . ASP A 1 126 ? 17.100 5.786 -10.894 1.00 76.12 126 ASP A N 1
ATOM 1023 C CA . ASP A 1 126 ? 18.078 6.857 -10.658 1.00 76.12 126 ASP A CA 1
ATOM 1024 C C . ASP A 1 126 ? 17.494 7.960 -9.759 1.00 76.12 126 ASP A C 1
ATOM 1026 O O . ASP A 1 126 ? 18.034 8.259 -8.694 1.00 76.12 126 ASP A O 1
ATOM 1030 N N . VAL A 1 127 ? 16.310 8.479 -10.110 1.00 74.62 127 VAL A N 1
ATOM 1031 C CA . VAL A 1 127 ? 15.634 9.549 -9.349 1.00 74.62 127 VAL A CA 1
ATOM 1032 C C . VAL A 1 127 ? 15.335 9.140 -7.902 1.00 74.62 127 VAL A C 1
ATOM 1034 O O . VAL A 1 127 ? 15.450 9.961 -6.993 1.00 74.62 127 VAL A O 1
ATOM 1037 N N . HIS A 1 128 ? 14.968 7.877 -7.671 1.00 69.12 128 HIS A N 1
ATOM 1038 C CA . HIS A 1 128 ? 14.570 7.373 -6.350 1.00 69.12 128 HIS A CA 1
ATOM 1039 C C . HIS A 1 128 ? 15.703 6.641 -5.612 1.00 69.12 128 HIS A C 1
ATOM 1041 O O . HIS A 1 128 ? 15.472 6.062 -4.553 1.00 69.12 128 HIS A O 1
ATOM 1047 N N . SER A 1 129 ? 16.934 6.677 -6.144 1.00 78.88 129 SER A N 1
ATOM 1048 C CA . SER A 1 129 ? 18.124 6.057 -5.537 1.00 78.88 129 SER A CA 1
ATOM 1049 C C . SER A 1 129 ? 17.988 4.543 -5.296 1.00 78.88 129 SER A C 1
ATOM 1051 O O . SER A 1 129 ? 18.558 3.980 -4.355 1.00 78.88 129 SER A O 1
ATOM 1053 N N . TYR A 1 130 ? 17.246 3.847 -6.162 1.00 75.56 130 TYR A N 1
ATOM 1054 C CA . TYR A 1 130 ? 17.170 2.386 -6.176 1.00 75.56 130 TYR A CA 1
ATOM 1055 C C . TYR A 1 130 ? 18.352 1.791 -6.945 1.00 75.56 130 TYR A C 1
ATOM 1057 O O . TYR A 1 130 ? 18.174 1.163 -7.989 1.00 75.56 130 TYR A O 1
ATOM 1065 N N . ASN A 1 131 ? 19.560 1.946 -6.400 1.00 76.31 131 ASN A N 1
ATOM 1066 C CA . ASN A 1 131 ? 20.830 1.621 -7.069 1.00 76.31 131 ASN A CA 1
ATOM 1067 C C . ASN A 1 131 ? 20.853 0.212 -7.696 1.00 76.31 131 ASN A C 1
ATOM 1069 O O . ASN A 1 131 ? 21.264 0.037 -8.833 1.00 76.31 131 ASN A O 1
ATOM 1073 N N . VAL A 1 132 ? 20.313 -0.802 -7.008 1.00 75.56 132 VAL A N 1
ATOM 1074 C CA . VAL A 1 132 ? 20.280 -2.185 -7.532 1.00 75.56 132 VAL A CA 1
ATOM 1075 C C . VAL A 1 132 ? 19.361 -2.329 -8.753 1.00 75.56 132 VAL A C 1
ATOM 1077 O O . VAL A 1 132 ? 19.640 -3.119 -9.655 1.00 75.56 132 VAL A O 1
ATOM 1080 N N . LEU A 1 133 ? 18.237 -1.608 -8.784 1.00 75.62 133 LEU A N 1
ATOM 1081 C CA . LEU A 1 133 ? 17.334 -1.605 -9.938 1.00 75.62 133 LEU A CA 1
ATOM 1082 C C . LEU A 1 133 ? 17.930 -0.779 -11.085 1.00 75.62 133 LEU A C 1
ATOM 1084 O O . LEU A 1 133 ? 17.806 -1.170 -12.246 1.00 75.62 133 LEU A O 1
ATOM 1088 N N . GLN A 1 134 ? 18.619 0.313 -10.754 1.00 78.19 134 GLN A N 1
ATOM 1089 C CA . GLN A 1 134 ? 19.331 1.159 -11.703 1.00 78.19 134 GLN A CA 1
ATOM 1090 C C . GLN A 1 134 ? 20.441 0.381 -12.419 1.00 78.19 134 GLN A C 1
ATOM 1092 O O . GLN A 1 134 ? 20.420 0.308 -13.645 1.00 78.19 134 GLN A O 1
ATOM 1097 N N . ASP A 1 135 ? 21.349 -0.261 -11.680 1.00 75.25 135 ASP A N 1
ATOM 1098 C CA . ASP A 1 135 ? 22.478 -1.020 -12.236 1.00 75.25 135 ASP A CA 1
ATOM 1099 C C . ASP A 1 135 ? 22.005 -2.126 -13.187 1.00 75.25 135 ASP A C 1
ATOM 1101 O O . ASP A 1 135 ? 22.555 -2.324 -14.275 1.00 75.25 135 ASP A O 1
ATOM 1105 N N . HIS A 1 136 ? 20.935 -2.827 -12.803 1.00 76.06 136 HIS A N 1
ATOM 1106 C CA . HIS A 1 136 ? 20.361 -3.902 -13.607 1.00 76.06 136 HIS A CA 1
ATOM 1107 C C . HIS A 1 136 ? 19.688 -3.375 -14.883 1.00 76.06 136 HIS A C 1
ATOM 1109 O O . HIS A 1 136 ? 19.854 -3.952 -15.958 1.00 76.06 136 HIS A O 1
ATOM 1115 N N . SER A 1 137 ? 18.951 -2.266 -14.785 1.00 72.94 137 SER A N 1
ATOM 1116 C CA . SER A 1 137 ? 18.283 -1.645 -15.939 1.00 72.94 137 SER A CA 1
ATOM 1117 C C . SER A 1 137 ? 19.296 -1.020 -16.904 1.00 72.94 137 SER A C 1
ATOM 1119 O O . SER A 1 137 ? 19.147 -1.142 -18.117 1.00 72.94 137 SER A O 1
ATOM 1121 N N . TYR A 1 138 ? 20.372 -0.427 -16.378 1.00 76.25 138 TYR A N 1
ATOM 1122 C CA . TYR A 1 138 ? 21.475 0.120 -17.167 1.00 76.25 138 TYR A CA 1
ATOM 1123 C C . TYR A 1 138 ? 22.258 -0.973 -17.900 1.00 76.25 138 TYR A C 1
ATOM 1125 O O . TYR A 1 138 ? 22.531 -0.850 -19.092 1.00 76.25 138 TYR A O 1
ATOM 1133 N N . SER A 1 139 ? 22.561 -2.081 -17.217 1.00 78.25 139 SER A N 1
ATOM 1134 C CA . SER A 1 139 ? 23.217 -3.238 -17.841 1.00 78.25 139 SER A CA 1
ATOM 1135 C C . SER A 1 139 ? 22.377 -3.795 -18.992 1.00 78.25 139 SER A C 1
ATOM 1137 O O . SER A 1 139 ? 22.903 -4.085 -20.064 1.00 78.25 139 SER A O 1
ATOM 1139 N N . TYR A 1 140 ? 21.056 -3.883 -18.805 1.00 78.44 140 TYR A N 1
ATOM 1140 C CA . TYR A 1 140 ? 20.135 -4.294 -19.862 1.00 78.44 140 TYR A CA 1
ATOM 1141 C C . TYR A 1 140 ? 20.143 -3.315 -21.049 1.00 78.44 140 TYR A C 1
ATOM 1143 O O . TYR A 1 140 ? 20.258 -3.754 -22.191 1.00 78.44 140 TYR A O 1
ATOM 1151 N N . LEU A 1 141 ? 20.104 -2.000 -20.794 1.00 78.25 141 LEU A N 1
ATOM 1152 C CA . LEU A 1 141 ? 20.193 -0.962 -21.832 1.00 78.25 141 LEU A CA 1
ATOM 1153 C C . LEU A 1 141 ? 21.462 -1.100 -22.686 1.00 78.25 141 LEU A C 1
ATOM 1155 O O . LEU A 1 141 ? 21.367 -1.081 -23.910 1.00 78.25 141 LEU A O 1
ATOM 1159 N N . LEU A 1 142 ? 22.631 -1.287 -22.062 1.00 78.56 142 LEU A N 1
ATOM 1160 C CA . LEU A 1 142 ? 23.904 -1.469 -22.774 1.00 78.56 142 LEU A CA 1
ATOM 1161 C C . LEU A 1 142 ? 23.922 -2.732 -23.643 1.00 78.56 142 LEU A C 1
ATOM 1163 O O . LEU A 1 142 ? 24.533 -2.750 -24.714 1.00 78.56 142 LEU A O 1
ATOM 1167 N N . HIS A 1 143 ? 23.253 -3.793 -23.196 1.00 75.94 143 HIS A N 1
ATOM 1168 C CA . HIS A 1 143 ? 23.113 -5.007 -23.987 1.00 75.94 143 HIS A CA 1
ATOM 1169 C C . HIS A 1 143 ? 22.134 -4.833 -25.147 1.00 75.94 143 HIS A C 1
ATOM 1171 O O . HIS A 1 143 ? 22.405 -5.350 -26.215 1.00 75.94 143 HIS A O 1
ATOM 1177 N N . VAL A 1 144 ? 21.037 -4.093 -25.003 1.00 69.50 144 VAL A N 1
ATOM 1178 C CA . VAL A 1 144 ? 20.083 -3.896 -26.110 1.00 69.50 144 VAL A CA 1
ATOM 1179 C C . VAL A 1 144 ? 20.652 -2.982 -27.200 1.00 69.50 144 VAL A C 1
ATOM 1181 O O . VAL A 1 144 ? 20.483 -3.268 -28.382 1.00 69.50 144 VAL A O 1
ATOM 1184 N N . THR A 1 145 ? 21.379 -1.926 -26.830 1.00 61.88 145 THR A N 1
ATOM 1185 C CA . THR A 1 145 ? 21.967 -0.971 -27.791 1.00 61.88 145 THR A CA 1
ATOM 1186 C C . THR A 1 145 ? 23.204 -1.496 -28.521 1.00 61.88 145 THR A C 1
ATOM 1188 O O . THR A 1 145 ? 23.651 -0.874 -29.478 1.00 61.88 145 THR A O 1
ATOM 1191 N N . SER A 1 146 ? 23.765 -2.634 -28.097 1.00 58.69 146 SER A N 1
ATOM 1192 C CA . SER A 1 146 ? 24.906 -3.282 -28.762 1.00 58.69 146 SER A CA 1
ATOM 1193 C C . SER A 1 146 ? 24.508 -4.275 -29.867 1.00 58.69 146 SER A C 1
ATOM 1195 O O . SER A 1 146 ? 25.391 -4.790 -30.552 1.00 58.69 146 SER A O 1
ATOM 1197 N N . TRP A 1 147 ? 23.206 -4.510 -30.082 1.00 48.00 147 TRP A N 1
ATOM 1198 C CA . TRP A 1 147 ? 22.664 -5.348 -31.170 1.00 48.00 147 TRP A CA 1
ATOM 1199 C C . TRP A 1 147 ? 21.785 -4.579 -32.176 1.00 48.00 147 TRP A C 1
ATOM 1201 O O . TRP A 1 147 ? 21.147 -5.204 -33.025 1.00 48.00 147 TRP A O 1
ATOM 1211 N N . THR A 1 148 ? 21.760 -3.247 -32.098 1.00 45.41 148 THR A N 1
ATOM 1212 C CA . THR A 1 148 ? 21.154 -2.335 -33.089 1.00 45.41 148 THR A CA 1
ATOM 1213 C C . THR A 1 148 ? 22.237 -1.574 -33.831 1.00 45.41 148 THR A C 1
ATOM 1215 O O . THR A 1 148 ? 22.165 -1.508 -35.076 1.00 45.41 148 THR A O 1
#

InterPro domains:
  IPR000210 BTB/POZ domain [PF00651] (7-112)
  IPR000210 BTB/POZ domain [PS50097] (17-83)
  IPR000210 BTB/POZ domain [SM00225] (17-113)
  IPR011333 SKP1/BTB/POZ domain superfamily [G3DSA:3.30.710.10] (1-143)
  IPR011333 SKP1/BTB/POZ domain superfamily [SSF54695] (3-108)

Sequence (148 aa):
MTMCSVLNKMRLKEELCDMVLRVDEVEFKVHKIILCARSPYFRALFTRGSNSEQMVYTMPNVSPDIMELIIHYIYTQKIRVTTDNVQAVLVMADYLFMRDLVRDCCDFQKAHLSPENCLGIWQYADVHSYNVLQDHSYSYLLHVTSWT

Foldseek 3Di:
DDPLVVQVVCQVVLNPQQAWEDEPNDTGRHHLVLLLVQFVLSVCCCPPPDDPPHRYDYDPDAHPVLVVQVRCCSSPVDGDDDPVCLLRVLVVCVVRVRVVSVVVSLVVCLVPDDPVCLVVQLVSCVVVVVVVSNVSSVVVVVVVVVVD

Organism: Ameiurus melas (NCBI:txid219545)

Secondary structure (DSSP, 8-state):
--HHHHHHHHHHTTTT--EEEEETTEEEEE-HHHHHHH-HHHHHHHHHS--TT--EEEPPS--HHHHHHHHHHHHHS-----TTTHHHHHHHHHHTT-HHHHHHHHHHHHHT--TTTHHHHHHHHHHTT-HHHHHHHHHHHHHHTT--

Radius of gyration: 17.82 Å; chains: 1; bounding box: 43×34×53 Å